Protein AF-G5PYW4-F1 (afdb_monomer)

pLDDT: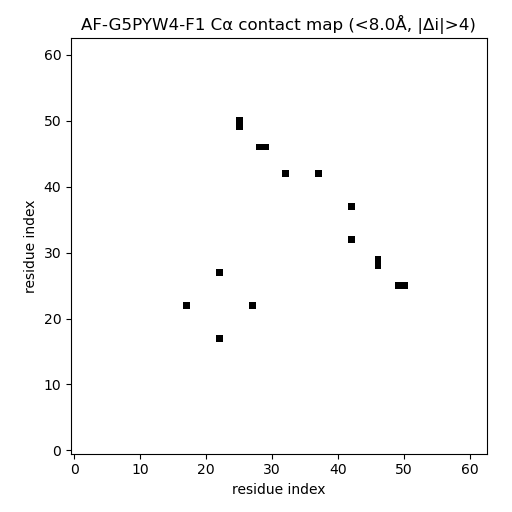 mean 76.85, std 18.09, range [46.38, 97.5]

Radius of gyration: 16.35 Å; Cα contacts (8 Å, |Δi|>4): 8; chains: 1; bounding box: 45×27×34 Å

Mean predicted aligned error: 11.19 Å

Organism: NCBI:txid913242

Secondary structure (DSSP, 8-state):
-HHHHHHHHHHHHHHT---TTTS-HHHHHHHHHTTS---HHHHHHHHHHHHHHHHHHHHHHH-

Sequence (63 aa):
AASALVALERSLANERRETLSELSVEEVFARRLALEALDPPQRERLNQLFSSTLYALNEEHEA

Solvent-accessible surface area (backbone atoms only — not comparable to full-atom values): 3833 Å² total; per-residue (Å²): 115,70,69,60,53,55,50,47,53,51,48,54,60,55,69,67,49,67,53,82,87,77,56,51,73,66,55,54,48,53,61,56,55,70,74,49,100,63,56,70,71,58,49,53,51,51,53,52,55,49,53,55,49,52,51,52,56,52,54,64,70,77,106

Structure (mmCIF, N/CA/C/O backbone):
data_AF-G5PYW4-F1
#
_entry.id   AF-G5PYW4-F1
#
loop_
_atom_site.group_PDB
_atom_site.id
_atom_site.type_symbol
_atom_site.label_atom_id
_atom_site.label_alt_id
_atom_site.label_comp_id
_atom_site.label_asym_id
_atom_site.label_entity_id
_atom_site.label_seq_id
_atom_site.pdbx_PDB_ins_code
_atom_site.Cartn_x
_atom_site.Cartn_y
_atom_site.Cartn_z
_atom_site.occupancy
_atom_site.B_iso_or_equiv
_atom_site.auth_seq_id
_atom_site.auth_comp_id
_atom_site.auth_asym_id
_atom_site.auth_atom_id
_atom_site.pdbx_PDB_model_num
ATOM 1 N N . ALA A 1 1 ? 29.723 9.821 -13.547 1.00 52.97 1 ALA A N 1
ATOM 2 C CA . ALA A 1 1 ? 28.547 10.152 -14.382 1.00 52.97 1 ALA A CA 1
ATOM 3 C C . ALA A 1 1 ? 27.272 9.471 -13.868 1.00 52.97 1 ALA A C 1
ATOM 5 O O . ALA A 1 1 ? 26.354 10.184 -13.494 1.00 52.97 1 ALA A O 1
ATOM 6 N N . ALA A 1 2 ? 27.227 8.136 -13.745 1.00 50.31 2 ALA A N 1
ATOM 7 C CA . ALA A 1 2 ? 26.033 7.394 -13.301 1.00 50.31 2 ALA A CA 1
ATOM 8 C C . ALA A 1 2 ? 25.483 7.804 -11.914 1.00 50.31 2 ALA A C 1
ATOM 10 O O . ALA A 1 2 ? 24.275 7.919 -11.739 1.00 50.31 2 ALA A O 1
ATOM 11 N N . SER A 1 3 ? 26.350 8.115 -10.944 1.00 50.53 3 SER A N 1
ATOM 12 C CA . SER A 1 3 ? 25.926 8.495 -9.585 1.00 50.53 3 SER A CA 1
ATOM 13 C C . SER A 1 3 ? 25.184 9.837 -9.511 1.00 50.53 3 SER A C 1
ATOM 15 O O . SER A 1 3 ? 24.352 10.024 -8.630 1.00 50.53 3 SER A O 1
ATOM 17 N N . ALA A 1 4 ? 25.456 10.762 -10.439 1.00 50.62 4 ALA A N 1
ATOM 18 C CA . ALA A 1 4 ? 24.772 12.055 -10.501 1.00 50.62 4 ALA A CA 1
ATOM 19 C C . ALA A 1 4 ? 23.355 11.921 -11.083 1.00 50.62 4 ALA A C 1
ATOM 21 O O . ALA A 1 4 ? 22.451 12.631 -10.656 1.00 50.62 4 ALA A O 1
ATOM 22 N N . LEU A 1 5 ? 23.155 10.964 -11.996 1.00 49.28 5 LEU A N 1
ATOM 23 C CA . LEU A 1 5 ? 21.845 10.651 -12.564 1.00 49.28 5 LEU A CA 1
ATOM 24 C C . LEU A 1 5 ? 20.912 10.073 -11.489 1.00 49.28 5 LEU A C 1
ATOM 26 O O . LEU A 1 5 ? 19.804 10.559 -11.311 1.00 49.28 5 LEU A O 1
ATOM 30 N N . VAL A 1 6 ? 21.419 9.135 -10.679 1.00 61.31 6 VAL A N 1
ATOM 31 C CA . VAL A 1 6 ? 20.680 8.543 -9.548 1.00 61.31 6 VAL A CA 1
ATOM 32 C C . VAL A 1 6 ? 20.369 9.579 -8.462 1.00 61.31 6 VAL A C 1
ATOM 34 O O . VAL A 1 6 ? 19.315 9.531 -7.832 1.00 61.31 6 VAL A O 1
ATOM 37 N N . ALA A 1 7 ? 21.275 10.530 -8.218 1.00 63.34 7 ALA A N 1
ATOM 38 C CA . ALA A 1 7 ? 21.041 11.612 -7.262 1.00 63.34 7 ALA A CA 1
ATOM 39 C C . ALA A 1 7 ? 19.961 12.588 -7.754 1.00 63.34 7 ALA A C 1
ATOM 41 O O . ALA A 1 7 ? 19.124 13.017 -6.962 1.00 63.34 7 ALA A O 1
ATOM 42 N N . LEU A 1 8 ? 19.944 12.888 -9.055 1.00 61.50 8 LEU A N 1
ATOM 43 C CA . LEU A 1 8 ? 18.919 13.720 -9.679 1.00 61.50 8 LEU A CA 1
ATOM 44 C C . LEU A 1 8 ? 17.556 13.019 -9.692 1.00 61.50 8 LEU A C 1
ATOM 46 O O . LEU A 1 8 ? 16.566 13.632 -9.315 1.00 61.50 8 LEU A O 1
ATOM 50 N N . GLU A 1 9 ? 17.503 11.729 -10.028 1.00 57.12 9 GLU A N 1
ATOM 51 C CA . GLU A 1 9 ? 16.282 10.915 -9.937 1.00 57.12 9 GLU A CA 1
ATOM 52 C C . GLU A 1 9 ? 15.736 10.875 -8.505 1.00 57.12 9 GLU A C 1
ATOM 54 O O . GLU A 1 9 ? 14.536 11.039 -8.292 1.00 57.12 9 GLU A O 1
ATOM 59 N N . ARG A 1 10 ? 16.613 10.740 -7.501 1.00 59.16 10 ARG A N 1
ATOM 60 C CA . ARG A 1 10 ? 16.231 10.839 -6.084 1.00 59.16 10 ARG A CA 1
ATOM 61 C C . ARG A 1 10 ? 15.751 12.241 -5.711 1.00 59.16 10 ARG A C 1
ATOM 63 O O . ARG A 1 10 ? 14.821 12.354 -4.924 1.00 59.16 10 ARG A O 1
ATOM 70 N N . SER A 1 11 ? 16.356 13.294 -6.258 1.00 55.03 11 SER A N 1
ATOM 71 C CA . SER A 1 11 ? 15.944 14.684 -6.023 1.00 55.03 11 SER A CA 1
ATOM 72 C C . SER A 1 11 ? 14.582 14.988 -6.648 1.00 55.03 11 SER A C 1
ATOM 74 O O . SER A 1 11 ? 13.736 15.570 -5.985 1.00 55.03 11 SER A O 1
ATOM 76 N N . LEU A 1 12 ? 14.322 14.511 -7.867 1.00 55.81 12 LEU A N 1
ATOM 77 C CA . LEU A 1 12 ? 13.032 14.642 -8.553 1.00 55.81 12 LEU A CA 1
ATOM 78 C C . LEU A 1 12 ? 11.938 13.797 -7.880 1.00 55.81 12 LEU A C 1
ATOM 80 O O . LEU A 1 12 ? 10.801 14.244 -7.741 1.00 55.81 12 LEU A O 1
ATOM 84 N N . ALA A 1 13 ? 12.282 12.600 -7.390 1.00 57.62 13 ALA A N 1
ATOM 85 C CA . ALA A 1 13 ? 11.393 11.800 -6.545 1.00 57.62 13 ALA A CA 1
ATOM 86 C C . ALA A 1 13 ? 11.104 12.484 -5.195 1.00 57.62 13 ALA A C 1
ATOM 88 O O . ALA A 1 13 ? 10.031 12.294 -4.625 1.00 57.62 13 ALA A O 1
ATOM 89 N N . ASN A 1 14 ? 12.041 13.297 -4.694 1.00 55.75 14 ASN A N 1
ATOM 90 C CA . ASN A 1 14 ? 11.868 14.096 -3.486 1.00 55.75 14 ASN A CA 1
ATOM 91 C C . ASN A 1 14 ? 11.080 15.397 -3.738 1.00 55.75 14 ASN A C 1
ATOM 93 O O . ASN A 1 14 ? 10.362 15.811 -2.838 1.00 55.75 14 ASN A O 1
ATOM 97 N N . GLU A 1 15 ? 11.177 16.022 -4.918 1.00 50.34 15 GLU A N 1
ATOM 98 C CA . GLU A 1 15 ? 10.394 17.213 -5.312 1.00 50.34 15 GLU A CA 1
ATOM 99 C C . GLU A 1 15 ? 8.930 16.875 -5.628 1.00 50.34 15 GLU A C 1
ATOM 101 O O . GLU A 1 15 ? 8.048 17.683 -5.362 1.00 50.34 15 GLU A O 1
ATOM 106 N N . ARG A 1 16 ? 8.641 15.654 -6.106 1.00 49.53 16 ARG A N 1
ATOM 107 C CA . ARG A 1 16 ? 7.274 15.098 -6.200 1.00 49.53 16 ARG A CA 1
ATOM 108 C C . ARG A 1 16 ? 6.758 14.500 -4.888 1.00 49.53 16 ARG A C 1
ATOM 110 O O . ARG A 1 16 ? 5.740 13.806 -4.894 1.00 49.53 16 ARG A O 1
ATOM 117 N N . ARG A 1 17 ? 7.418 14.775 -3.759 1.00 50.41 17 ARG A N 1
ATOM 118 C CA . ARG A 1 17 ? 6.761 14.691 -2.454 1.00 50.41 17 ARG A CA 1
ATOM 119 C C . ARG A 1 17 ? 5.780 15.854 -2.355 1.00 50.41 17 ARG A C 1
ATOM 121 O O . ARG A 1 17 ? 6.037 16.830 -1.657 1.00 50.41 17 ARG A O 1
ATOM 128 N N . GLU A 1 18 ? 4.624 15.697 -3.004 1.00 46.38 18 GLU A N 1
ATOM 129 C CA . GLU A 1 18 ? 3.367 16.034 -2.329 1.00 46.38 18 GLU A CA 1
ATOM 130 C C . GLU A 1 18 ? 3.576 15.610 -0.881 1.00 46.38 18 GLU A C 1
ATOM 132 O O . GLU A 1 18 ? 4.009 14.476 -0.623 1.00 46.38 18 GLU A O 1
ATOM 137 N N . THR A 1 19 ? 3.483 16.559 0.044 1.00 50.91 19 THR A N 1
ATOM 138 C CA . THR A 1 19 ? 3.760 16.255 1.440 1.00 50.91 19 THR A CA 1
ATOM 139 C C . THR A 1 19 ? 2.955 14.997 1.786 1.00 50.91 19 THR A C 1
ATOM 141 O O . THR A 1 19 ? 1.799 14.877 1.391 1.00 50.91 19 THR A O 1
ATOM 144 N N . LEU A 1 20 ? 3.526 14.020 2.500 1.00 50.41 20 LEU A N 1
ATOM 145 C CA . LEU A 1 20 ? 2.750 12.867 3.004 1.00 50.41 20 LEU A CA 1
ATOM 146 C C . LEU A 1 20 ? 1.530 13.314 3.858 1.00 50.41 20 LEU A C 1
ATOM 148 O O . LEU A 1 20 ? 0.754 12.478 4.293 1.00 50.41 20 LEU A O 1
ATOM 152 N N . SER A 1 21 ? 1.377 14.626 4.086 1.00 51.94 21 SER A N 1
ATOM 153 C CA . SER A 1 21 ? 0.219 15.322 4.635 1.00 51.94 21 SER A CA 1
ATOM 154 C C . SER A 1 21 ? -0.970 15.491 3.668 1.00 51.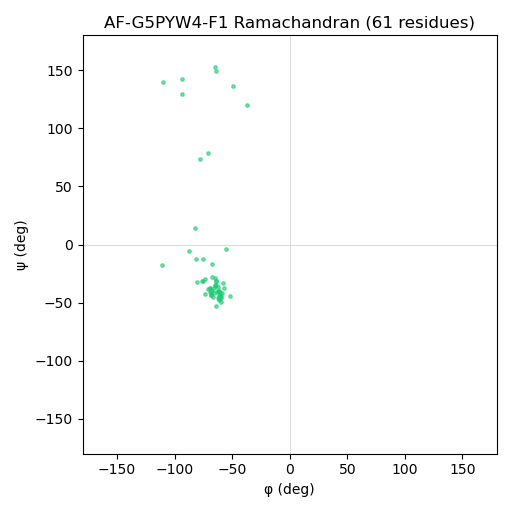94 21 SER A C 1
ATOM 156 O O . SER A 1 21 ? -2.037 15.868 4.138 1.00 51.94 21 SER A O 1
ATOM 158 N N . GLU A 1 22 ? -0.822 15.255 2.360 1.00 57.16 22 GLU A N 1
ATOM 159 C CA . GLU A 1 22 ? -1.893 15.424 1.355 1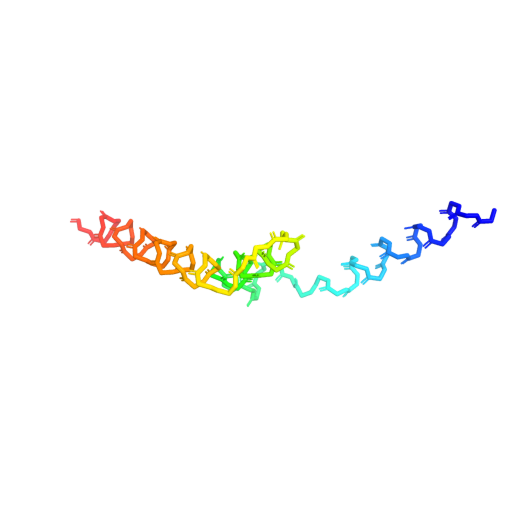.00 57.16 22 GLU A CA 1
ATOM 160 C C . GLU A 1 22 ? -2.389 14.094 0.763 1.00 57.16 22 GLU A C 1
ATOM 162 O O . GLU A 1 22 ? -3.481 14.039 0.202 1.00 57.16 22 GLU A O 1
ATOM 167 N N . LEU A 1 23 ? -1.617 13.010 0.903 1.00 70.38 23 LEU A N 1
ATOM 168 C CA . LEU A 1 23 ? -1.972 11.697 0.360 1.00 70.38 23 LEU A CA 1
ATOM 169 C C . LEU A 1 23 ? -2.700 10.849 1.397 1.00 70.38 23 LEU A C 1
ATOM 171 O O . LEU A 1 23 ? -2.205 10.648 2.508 1.00 70.38 23 LEU A O 1
ATOM 175 N N . SER A 1 24 ? -3.845 10.286 1.008 1.00 82.75 24 SER A N 1
ATOM 176 C CA . SER A 1 24 ? -4.519 9.287 1.832 1.00 82.75 24 SER A CA 1
ATOM 177 C C . SER A 1 24 ? -3.655 8.028 1.958 1.00 82.75 24 SER A C 1
ATOM 179 O O . SER A 1 24 ? -2.864 7.682 1.074 1.00 82.75 24 SER A O 1
ATOM 181 N N . VAL A 1 25 ? -3.830 7.305 3.063 1.00 85.88 25 VAL A N 1
ATOM 182 C CA . VAL A 1 25 ? -3.143 6.027 3.304 1.00 85.88 25 VAL A CA 1
ATOM 183 C C . VAL A 1 25 ? -3.443 5.015 2.185 1.00 85.88 25 VAL A C 1
ATOM 185 O O . VAL A 1 25 ? -2.568 4.245 1.788 1.00 85.88 25 VAL A O 1
ATOM 188 N N . GLU A 1 26 ? -4.649 5.061 1.619 1.00 88.19 26 GLU A N 1
ATOM 189 C CA . GLU A 1 26 ? -5.056 4.249 0.468 1.00 88.19 26 GLU A CA 1
ATOM 190 C C . GLU A 1 26 ? -4.279 4.607 -0.800 1.00 88.19 26 GLU A C 1
ATOM 192 O O . GLU A 1 26 ? -3.826 3.719 -1.523 1.00 88.19 26 GLU A O 1
ATOM 197 N N . GLU A 1 27 ? -4.050 5.895 -1.056 1.00 83.50 27 GLU A N 1
ATOM 198 C CA . GLU A 1 27 ? -3.288 6.326 -2.225 1.00 83.50 27 GLU A CA 1
ATOM 199 C C . GLU A 1 27 ? -1.804 5.957 -2.107 1.00 83.50 27 GLU A C 1
ATOM 201 O O . GLU A 1 27 ? -1.186 5.506 -3.078 1.00 83.50 27 GLU A O 1
ATOM 206 N N . VAL A 1 28 ? -1.234 6.056 -0.903 1.00 86.81 28 VAL A N 1
ATOM 207 C CA . VAL A 1 28 ? 0.124 5.568 -0.622 1.00 86.81 28 VAL A CA 1
ATOM 208 C C . VAL A 1 28 ? 0.219 4.060 -0.870 1.00 86.81 28 VAL A C 1
ATOM 210 O O . VAL A 1 28 ? 1.169 3.602 -1.516 1.00 86.81 28 VAL A O 1
ATOM 213 N N . PHE A 1 29 ? -0.771 3.289 -0.413 1.00 90.62 29 PHE A N 1
ATOM 214 C CA . PHE A 1 29 ? -0.825 1.848 -0.640 1.00 90.62 29 PHE A CA 1
ATOM 215 C C . PHE A 1 29 ? -0.905 1.512 -2.133 1.00 90.62 29 PHE A C 1
ATOM 217 O O . PHE A 1 29 ? -0.098 0.721 -2.623 1.00 90.62 29 PHE A O 1
ATOM 224 N N . ALA A 1 30 ? -1.789 2.172 -2.884 1.00 86.25 30 ALA A N 1
ATOM 225 C CA . ALA A 1 30 ? -1.938 1.962 -4.322 1.00 86.25 30 ALA A CA 1
ATOM 226 C C . ALA A 1 30 ? -0.651 2.295 -5.100 1.00 86.25 30 ALA A C 1
ATOM 228 O O . ALA A 1 30 ? -0.219 1.509 -5.950 1.00 86.25 30 ALA A O 1
ATOM 229 N N . ARG A 1 31 ? 0.010 3.419 -4.778 1.00 86.88 31 ARG A N 1
ATOM 230 C CA . ARG A 1 31 ? 1.299 3.808 -5.383 1.00 86.88 31 ARG A CA 1
ATOM 231 C C . ARG A 1 31 ? 2.391 2.782 -5.078 1.00 86.88 31 ARG A C 1
ATOM 233 O O . ARG A 1 31 ? 3.179 2.460 -5.964 1.00 86.88 31 ARG A O 1
ATOM 240 N N . ARG A 1 32 ? 2.431 2.234 -3.856 1.00 87.94 32 ARG A N 1
ATOM 241 C CA . ARG A 1 32 ? 3.388 1.180 -3.489 1.00 87.94 32 ARG A CA 1
ATOM 242 C C . ARG A 1 32 ? 3.096 -0.128 -4.221 1.00 87.94 32 ARG A C 1
ATOM 244 O O . ARG A 1 32 ? 4.025 -0.745 -4.733 1.00 87.94 32 ARG A O 1
ATOM 251 N N . LEU A 1 33 ? 1.829 -0.521 -4.299 1.00 89.56 33 LEU A N 1
ATOM 252 C CA . LEU A 1 33 ? 1.387 -1.754 -4.943 1.00 89.56 33 LEU A CA 1
ATOM 253 C C . LEU A 1 33 ? 1.671 -1.756 -6.453 1.00 89.56 33 LEU A C 1
ATOM 255 O O . L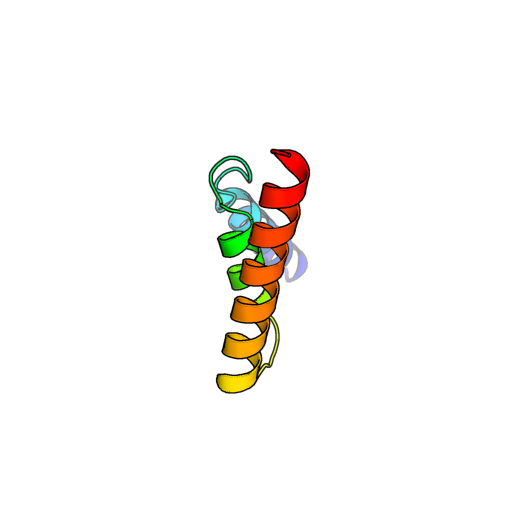EU A 1 33 ? 1.970 -2.799 -7.025 1.00 89.56 33 LEU A O 1
ATOM 259 N N . ALA A 1 34 ? 1.635 -0.584 -7.094 1.00 87.00 34 ALA A N 1
ATOM 260 C CA . ALA A 1 34 ? 1.966 -0.412 -8.507 1.00 87.00 34 ALA A CA 1
ATOM 261 C C . ALA A 1 34 ? 3.453 -0.650 -8.843 1.00 87.00 34 ALA A C 1
ATOM 263 O O . ALA A 1 34 ? 3.782 -0.836 -10.013 1.00 87.00 34 ALA A O 1
ATOM 264 N N . LEU A 1 35 ? 4.348 -0.643 -7.845 1.00 89.25 35 LEU A N 1
ATOM 265 C CA . LEU A 1 35 ? 5.771 -0.958 -8.029 1.00 89.25 35 LEU A CA 1
ATOM 266 C C . LEU A 1 35 ? 6.045 -2.468 -8.057 1.00 89.25 35 LEU A C 1
ATOM 268 O O . LEU A 1 35 ? 7.144 -2.881 -8.423 1.00 89.25 35 LEU A O 1
ATOM 272 N N . GLU A 1 36 ? 5.068 -3.282 -7.661 1.00 90.25 36 GLU A 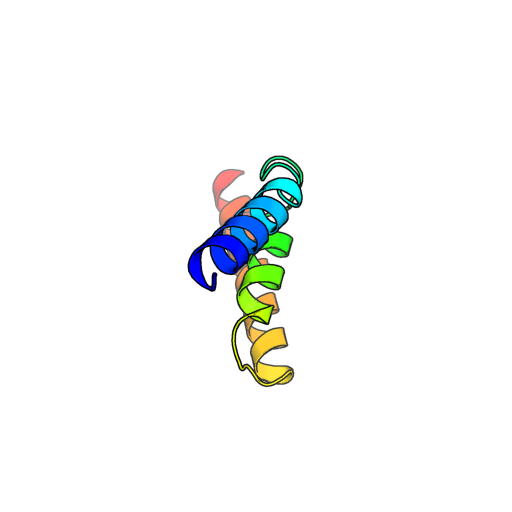N 1
ATOM 273 C CA . GLU A 1 36 ? 5.182 -4.735 -7.612 1.00 90.25 36 GLU A CA 1
ATOM 274 C C . GLU A 1 36 ? 4.653 -5.353 -8.919 1.00 90.25 36 GLU A C 1
ATOM 276 O O . GLU A 1 36 ? 3.654 -4.908 -9.494 1.00 90.25 36 GLU A O 1
ATOM 281 N N . ALA A 1 37 ? 5.307 -6.415 -9.396 1.00 92.25 37 ALA A N 1
ATOM 282 C CA . ALA A 1 37 ? 4.895 -7.139 -10.599 1.00 92.25 37 ALA A CA 1
ATOM 283 C C . ALA A 1 37 ? 3.710 -8.078 -10.296 1.00 92.25 37 ALA A C 1
ATOM 285 O O . ALA A 1 37 ? 3.874 -9.290 -10.188 1.00 92.25 37 ALA A O 1
ATOM 286 N N . LEU A 1 38 ? 2.524 -7.494 -10.112 1.00 92.19 38 LEU A N 1
ATOM 287 C CA . LEU A 1 38 ? 1.289 -8.202 -9.761 1.00 92.19 38 LEU A CA 1
ATOM 288 C C . LEU A 1 38 ? 0.301 -8.214 -10.924 1.00 92.19 38 LEU A C 1
ATOM 290 O O . LEU A 1 38 ? 0.071 -7.174 -11.558 1.00 92.19 38 LEU A O 1
ATOM 294 N N . ASP A 1 39 ? -0.359 -9.353 -11.119 1.00 94.69 39 ASP A N 1
ATOM 295 C CA . ASP A 1 39 ? -1.464 -9.469 -12.066 1.00 94.69 39 ASP A CA 1
ATOM 296 C C . ASP A 1 39 ? -2.652 -8.587 -11.637 1.00 94.69 39 ASP A C 1
ATOM 298 O O . ASP A 1 39 ? -2.883 -8.400 -10.433 1.00 94.69 39 ASP A O 1
ATOM 302 N N . PRO A 1 40 ? -3.450 -8.061 -12.587 1.00 91.56 40 PRO A N 1
ATOM 303 C CA . PRO A 1 40 ? -4.570 -7.174 -12.267 1.00 91.56 40 PRO A CA 1
ATOM 304 C C . PRO A 1 40 ? -5.546 -7.732 -11.212 1.00 91.56 40 PRO A C 1
ATOM 306 O O . PRO A 1 40 ? -5.833 -7.007 -10.257 1.00 91.56 40 PRO A O 1
ATOM 309 N N . PRO A 1 41 ? -5.972 -9.014 -11.264 1.00 94.25 41 PRO A N 1
ATOM 310 C CA . PRO A 1 41 ? -6.879 -9.569 -10.254 1.00 94.25 41 PRO A CA 1
ATOM 311 C C . PRO A 1 41 ? -6.265 -9.618 -8.850 1.00 94.25 41 PRO A C 1
ATOM 313 O O . PRO A 1 41 ? -6.949 -9.420 -7.846 1.00 94.25 41 PRO A O 1
ATOM 316 N N . GLN A 1 42 ? -4.958 -9.878 -8.758 1.00 94.69 42 GLN A N 1
ATOM 317 C CA . GLN A 1 42 ? -4.253 -9.911 -7.478 1.00 94.69 42 GLN A CA 1
ATOM 318 C C . GLN A 1 42 ? -4.153 -8.507 -6.882 1.00 94.69 42 GLN A C 1
ATOM 320 O O . GLN A 1 42 ? -4.362 -8.323 -5.683 1.00 94.69 42 GLN A O 1
ATOM 325 N N . ARG A 1 43 ? -3.877 -7.514 -7.728 1.00 94.12 43 ARG A N 1
ATOM 326 C CA . ARG A 1 43 ? -3.807 -6.107 -7.337 1.00 94.12 43 ARG A CA 1
ATOM 327 C C . ARG A 1 43 ? -5.148 -5.594 -6.818 1.00 94.12 43 ARG A C 1
ATOM 329 O O . ARG A 1 43 ? -5.193 -4.974 -5.761 1.00 94.12 43 ARG A O 1
ATOM 336 N N . GLU A 1 44 ? -6.236 -5.894 -7.523 1.00 93.81 44 GLU A N 1
ATOM 337 C CA . GLU A 1 44 ? -7.595 -5.543 -7.094 1.00 93.81 44 GLU A CA 1
ATOM 338 C C . GLU A 1 44 ? -7.943 -6.173 -5.746 1.00 93.81 44 GLU A C 1
ATOM 340 O O . GLU A 1 44 ? -8.401 -5.478 -4.838 1.00 93.81 44 GLU A O 1
ATOM 345 N N . ARG A 1 45 ? -7.647 -7.467 -5.577 1.00 96.50 45 ARG A N 1
ATOM 346 C CA . ARG A 1 45 ? -7.890 -8.168 -4.313 1.00 96.50 45 ARG A CA 1
ATOM 347 C C . ARG A 1 45 ? -7.116 -7.550 -3.149 1.00 96.50 45 ARG A C 1
ATOM 349 O O . ARG A 1 45 ? -7.658 -7.429 -2.055 1.00 96.50 45 ARG A O 1
ATOM 356 N N . LEU A 1 46 ? -5.859 -7.165 -3.366 1.00 96.75 46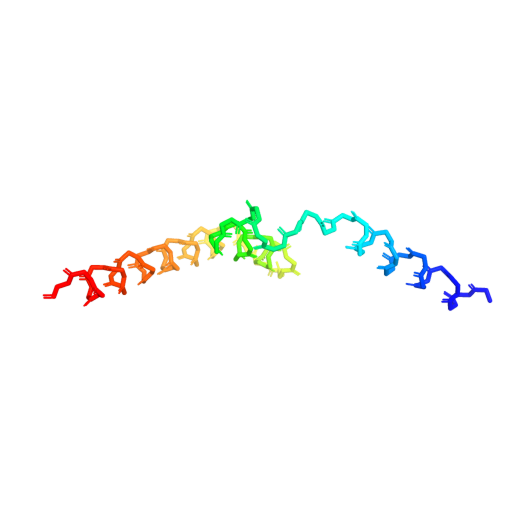 LEU A N 1
ATOM 357 C CA . LEU A 1 46 ? -5.033 -6.542 -2.330 1.00 96.75 46 LEU A CA 1
ATOM 358 C C . LEU A 1 46 ? -5.553 -5.155 -1.939 1.00 96.75 46 LEU A C 1
ATOM 360 O O . LEU A 1 46 ? -5.603 -4.858 -0.749 1.00 96.75 46 LEU A O 1
ATOM 364 N N . ASN A 1 47 ? -6.010 -4.352 -2.902 1.00 93.88 47 ASN A N 1
ATOM 365 C CA . ASN A 1 47 ? -6.672 -3.078 -2.606 1.00 93.88 47 ASN A CA 1
ATOM 366 C C . ASN A 1 47 ? -7.949 -3.278 -1.773 1.00 93.88 47 ASN A C 1
ATOM 368 O O . ASN A 1 47 ? -8.133 -2.595 -0.771 1.00 93.88 47 ASN A O 1
ATOM 372 N N . GLN A 1 48 ? -8.795 -4.252 -2.128 1.00 95.69 48 GLN A N 1
ATOM 373 C CA . GLN A 1 48 ? -10.026 -4.543 -1.377 1.00 95.69 48 GLN A CA 1
ATOM 374 C C . GLN A 1 48 ? -9.748 -4.965 0.070 1.00 95.69 48 GLN A C 1
ATOM 376 O O . GLN A 1 48 ? -10.383 -4.460 0.996 1.00 95.69 48 GLN A O 1
ATOM 381 N N . LEU A 1 49 ? -8.791 -5.878 0.276 1.00 97.50 49 LEU A N 1
ATOM 382 C CA . LEU A 1 49 ? -8.408 -6.328 1.617 1.00 97.50 49 LEU A CA 1
ATOM 383 C C . LEU A 1 49 ? -7.869 -5.171 2.461 1.00 97.50 49 LEU A C 1
ATOM 385 O O . LEU A 1 49 ? -8.197 -5.066 3.642 1.00 97.50 49 LEU A O 1
ATOM 389 N N . PHE A 1 50 ? -7.071 -4.295 1.851 1.00 95.94 50 PHE A N 1
ATOM 390 C CA . PHE A 1 50 ? -6.504 -3.142 2.532 1.00 95.94 50 PHE A CA 1
ATOM 391 C C . PHE A 1 50 ? -7.584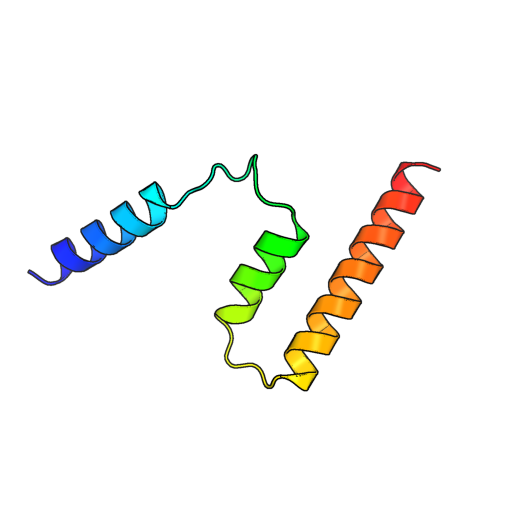 -2.153 2.986 1.00 95.94 50 PHE A C 1
ATOM 393 O O . PHE A 1 50 ? -7.666 -1.866 4.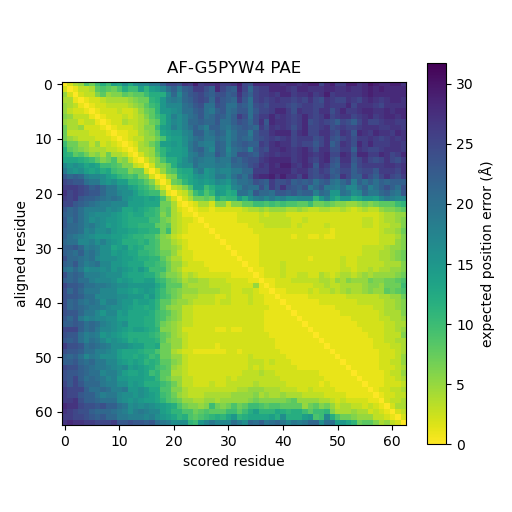180 1.00 95.94 50 PHE A O 1
ATOM 400 N N . SER A 1 51 ? -8.464 -1.708 2.080 1.00 93.06 51 SER A N 1
ATOM 401 C CA . SER A 1 51 ? -9.551 -0.780 2.428 1.00 93.06 51 SER A CA 1
ATOM 402 C C . SER A 1 51 ? -10.510 -1.372 3.465 1.00 93.06 51 SER A C 1
ATOM 404 O O . SER A 1 51 ? -10.888 -0.682 4.407 1.00 93.06 51 SER A O 1
ATOM 406 N N . SER A 1 52 ? -10.847 -2.665 3.366 1.00 96.12 52 SER A N 1
ATOM 407 C CA . SER A 1 52 ? -11.684 -3.333 4.376 1.00 96.12 52 SER A CA 1
ATOM 408 C C . SER A 1 52 ? -11.034 -3.349 5.761 1.00 96.12 52 SER A C 1
ATOM 410 O O . SER A 1 52 ? -11.735 -3.230 6.762 1.00 96.12 52 SER A O 1
ATOM 412 N N . THR A 1 53 ? -9.711 -3.512 5.828 1.00 95.19 53 THR A N 1
ATOM 413 C CA . THR A 1 53 ? -8.978 -3.535 7.100 1.00 95.19 53 THR A CA 1
ATOM 414 C C . THR A 1 53 ? -8.889 -2.134 7.698 1.00 95.19 53 THR A C 1
ATOM 416 O O . THR A 1 53 ? -9.107 -1.972 8.893 1.00 95.19 53 THR A O 1
ATOM 419 N N . LEU A 1 54 ? -8.619 -1.112 6.876 1.00 94.12 54 LEU A N 1
ATOM 420 C CA . LEU A 1 54 ? -8.620 0.280 7.333 1.00 94.12 54 LEU A CA 1
ATOM 421 C C . LEU A 1 54 ? -9.980 0.692 7.894 1.00 94.12 54 LEU A C 1
ATOM 423 O O . LEU A 1 54 ? -10.031 1.305 8.955 1.00 94.12 54 LEU A O 1
ATOM 427 N N . TYR A 1 55 ? -11.063 0.327 7.204 1.00 92.38 55 TYR A N 1
ATOM 428 C CA . TYR A 1 55 ? -12.418 0.615 7.661 1.00 92.38 55 TYR A CA 1
ATOM 429 C C . TYR A 1 55 ? -12.702 -0.027 9.026 1.00 92.38 55 TYR A C 1
ATOM 431 O O . TYR A 1 55 ? -13.103 0.675 9.949 1.00 92.38 55 TYR A O 1
ATOM 439 N N . ALA A 1 56 ? -12.401 -1.322 9.187 1.00 93.50 56 ALA A N 1
ATOM 440 C CA . ALA A 1 56 ? -12.600 -2.032 10.452 1.00 93.50 56 ALA A CA 1
ATOM 441 C C . ALA A 1 56 ? -11.791 -1.419 11.612 1.00 93.50 56 ALA A C 1
ATOM 443 O O . ALA A 1 56 ? -12.327 -1.212 12.696 1.00 93.50 56 ALA A O 1
ATOM 444 N N . LEU A 1 57 ? -10.523 -1.062 11.378 1.00 92.88 57 LEU A N 1
ATOM 445 C CA . LEU A 1 57 ? -9.685 -0.414 12.394 1.00 92.88 57 LEU A CA 1
ATOM 446 C C . LEU A 1 57 ? -10.202 0.977 12.780 1.00 92.88 57 LEU A C 1
ATOM 448 O O . LEU A 1 57 ? -10.076 1.382 13.933 1.00 92.88 57 LEU A O 1
ATOM 452 N N . ASN A 1 58 ? -10.772 1.716 11.826 1.00 88.38 58 ASN A N 1
ATOM 453 C CA . ASN A 1 58 ? -11.365 3.017 12.107 1.00 88.38 58 ASN A CA 1
ATOM 454 C C . ASN A 1 58 ? -12.670 2.879 12.906 1.00 88.38 58 ASN A C 1
ATOM 456 O O . ASN A 1 58 ? -12.900 3.667 13.815 1.00 88.38 58 ASN A O 1
ATOM 460 N N . GLU A 1 59 ? -13.498 1.869 12.619 1.00 88.06 59 GLU A N 1
ATOM 461 C CA . GLU A 1 59 ? -14.688 1.561 13.427 1.00 88.06 59 GLU A CA 1
ATOM 462 C C . GLU A 1 59 ? -14.328 1.154 14.861 1.00 88.06 59 GLU A C 1
ATOM 464 O O . GLU A 1 59 ? -14.984 1.599 15.798 1.00 88.06 59 GLU A O 1
ATOM 469 N N . GLU A 1 60 ? -13.270 0.358 15.051 1.00 86.19 60 GLU A N 1
ATOM 470 C CA . GLU A 1 60 ? -12.768 -0.002 16.385 1.00 86.19 60 GLU A CA 1
ATOM 471 C C . GLU A 1 60 ? -12.242 1.209 17.174 1.00 86.19 60 GLU A C 1
ATOM 473 O O . GLU A 1 60 ? -12.314 1.212 18.399 1.00 86.19 60 GLU A O 1
ATOM 478 N N . HIS A 1 61 ? -11.697 2.226 16.498 1.00 75.06 61 HIS A N 1
ATOM 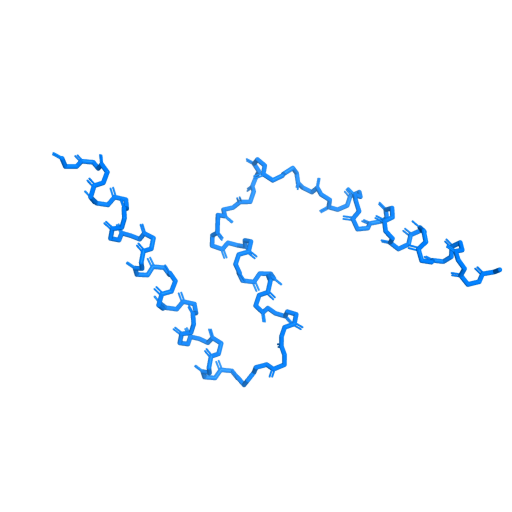479 C CA . HIS A 1 61 ? -11.172 3.428 17.152 1.00 75.06 61 HIS A CA 1
ATOM 480 C C . HIS A 1 61 ? -12.271 4.388 17.634 1.00 75.06 61 HIS A C 1
ATOM 482 O O . HIS A 1 61 ? -12.080 5.087 18.626 1.00 75.06 61 HIS A O 1
ATOM 488 N N . GLU A 1 62 ? -13.398 4.431 16.923 1.00 69.12 62 GLU A N 1
ATOM 489 C CA . GLU A 1 62 ? -14.530 5.329 17.196 1.00 69.12 62 GLU A CA 1
ATOM 490 C C . GLU A 1 62 ? -15.548 4.745 18.203 1.00 69.12 62 GLU A C 1
ATOM 492 O O . GLU A 1 62 ? -16.495 5.438 18.586 1.00 69.12 62 GLU A O 1
ATOM 497 N N . ALA A 1 63 ? -15.378 3.483 18.620 1.00 61.25 63 ALA A N 1
ATOM 498 C CA . ALA A 1 63 ? -16.251 2.749 19.547 1.00 61.25 63 ALA A CA 1
ATOM 499 C C . ALA A 1 63 ? -15.781 2.823 21.012 1.00 61.25 63 ALA A C 1
ATOM 501 O O . ALA A 1 63 ? -16.665 2.920 21.898 1.00 61.25 63 ALA A O 1
#

Foldseek 3Di:
DVVVVVVVVVVVVVVPPPDPVVDDPLRVVLVVLVVDPDDPVVSVVVSVVVVVVVVVVVVVVVD